Protein AF-A0A959KVU9-F1 (afdb_monomer_lite)

pLDDT: mean 91.89, std 11.24, range [30.94, 98.44]

Secondary structure (DSSP, 8-state):
-PPP----SS-HHHHHHHHHHH---GGGG-TTPPTTTHHHH-SS--HHHHHHHHH-TTS-HHHHHHHHHHHHHTT---PPP---EEEEEEEETTEEEEEEEETTS-EEEE-TTS-EEEEPPP-

Sequence (123 aa):
MPHPTFQPYRNDGLNHLYELLFCDNEKAFENDAPYPWPVVFADPPDAEALLRLANDRQQESRLRALAATKLHAIGAETPKPELLGVIVEVGMEGGLDVLAAFGDGTARYLNYSERAIVFDAPT

Radius of gyration: 15.16 Å; chains: 1; bounding box: 38×36×38 Å

Structure (mmCIF, N/CA/C/O backbone):
data_AF-A0A959KVU9-F1
#
_entry.id   AF-A0A959KVU9-F1
#
loop_
_atom_site.group_PDB
_atom_site.id
_atom_site.type_symbol
_atom_site.label_atom_id
_atom_site.label_alt_id
_atom_site.label_comp_id
_atom_site.label_asym_id
_atom_site.label_entity_id
_atom_site.label_seq_id
_atom_site.pdbx_PDB_ins_code
_atom_site.Cartn_x
_atom_site.Cartn_y
_atom_site.Cartn_z
_atom_site.occupancy
_atom_site.B_iso_or_equiv
_atom_site.auth_seq_id
_atom_site.auth_comp_id
_atom_site.auth_asym_id
_atom_site.auth_atom_id
_atom_site.pdbx_PDB_model_num
ATOM 1 N N . MET A 1 1 ? -4.514 -19.766 -7.104 1.00 30.94 1 MET A N 1
ATOM 2 C CA . MET A 1 1 ? -5.983 -19.650 -6.986 1.00 30.94 1 MET A CA 1
ATOM 3 C C . MET A 1 1 ? -6.272 -18.235 -6.527 1.00 30.94 1 MET A C 1
ATOM 5 O O . MET A 1 1 ? -5.543 -17.805 -5.641 1.00 30.94 1 MET A O 1
ATOM 9 N N . PRO A 1 2 ? -7.230 -17.500 -7.112 1.00 41.22 2 PRO A N 1
ATOM 10 C CA . PRO A 1 2 ? -7.642 -16.227 -6.532 1.00 41.22 2 PRO A CA 1
ATOM 11 C C . PRO A 1 2 ? -8.156 -16.512 -5.117 1.00 41.22 2 PRO A C 1
ATOM 13 O O . PRO A 1 2 ? -9.039 -17.354 -4.942 1.00 41.22 2 PRO A O 1
ATOM 16 N N . HIS A 1 3 ? -7.527 -15.912 -4.108 1.00 40.25 3 HIS A N 1
ATOM 17 C CA . HIS A 1 3 ? -8.042 -15.979 -2.748 1.00 40.25 3 HIS A CA 1
ATOM 18 C C . HIS A 1 3 ? -9.356 -15.184 -2.747 1.00 40.25 3 HIS A C 1
ATOM 20 O O . HIS A 1 3 ? -9.368 -14.084 -3.303 1.00 40.25 3 HIS A O 1
ATOM 26 N N . PRO A 1 4 ? -10.477 -15.724 -2.237 1.00 55.09 4 PRO A N 1
ATOM 27 C CA . PRO A 1 4 ? -11.675 -14.911 -2.067 1.00 55.09 4 PRO A CA 1
ATOM 28 C C . PRO A 1 4 ? -11.287 -13.684 -1.242 1.00 55.09 4 PRO A C 1
ATOM 30 O O . PRO A 1 4 ? -10.654 -13.833 -0.197 1.00 55.09 4 PRO A O 1
ATOM 33 N N . THR A 1 5 ? -11.600 -12.491 -1.748 1.00 67.94 5 THR A N 1
ATOM 34 C CA . THR A 1 5 ? -11.229 -11.228 -1.109 1.00 67.94 5 THR A CA 1
ATOM 35 C C . THR A 1 5 ? -11.830 -11.225 0.287 1.00 67.94 5 THR A C 1
ATOM 37 O O . THR A 1 5 ? -13.052 -11.232 0.448 1.00 67.94 5 THR A O 1
ATOM 40 N N . PHE A 1 6 ? -10.979 -11.318 1.304 1.00 84.81 6 PHE A N 1
ATOM 41 C CA . PHE A 1 6 ? -11.428 -11.288 2.682 1.00 84.81 6 PHE A CA 1
ATOM 42 C C . PHE A 1 6 ? -11.888 -9.862 2.995 1.00 84.81 6 PHE A C 1
ATOM 44 O O . PHE A 1 6 ? -11.129 -8.911 2.838 1.00 84.81 6 PHE A O 1
ATOM 51 N N . GLN A 1 7 ? -13.156 -9.713 3.376 1.00 90.88 7 GLN A N 1
ATOM 52 C CA . GLN A 1 7 ? -13.795 -8.418 3.610 1.00 90.88 7 GLN A CA 1
ATOM 53 C C . GLN A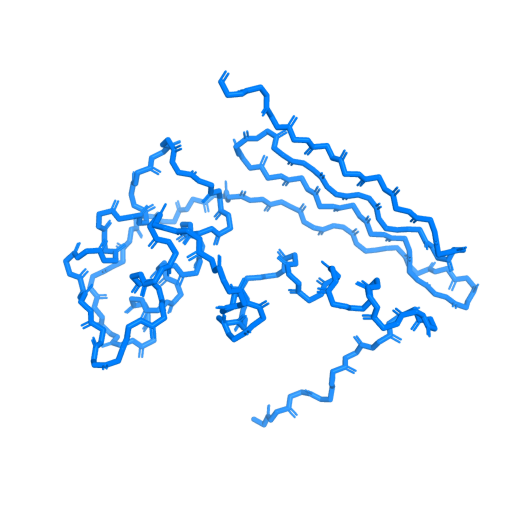 1 7 ? -14.187 -8.298 5.088 1.00 90.88 7 GLN A C 1
ATOM 55 O O . GLN A 1 7 ? -15.282 -8.724 5.466 1.00 90.88 7 GLN A O 1
ATOM 60 N N . PRO A 1 8 ? -13.292 -7.780 5.949 1.00 92.81 8 PRO A N 1
ATOM 61 C CA . PRO A 1 8 ? -13.538 -7.702 7.389 1.00 92.81 8 PRO A CA 1
ATOM 62 C C . PRO A 1 8 ? -14.522 -6.594 7.800 1.00 92.81 8 PRO A C 1
ATOM 64 O O . PRO A 1 8 ? -14.936 -6.564 8.959 1.00 92.81 8 PRO A O 1
ATOM 67 N N . TYR A 1 9 ? -14.896 -5.692 6.886 1.00 94.75 9 TYR A N 1
ATOM 68 C CA . TYR A 1 9 ? -15.791 -4.560 7.144 1.00 94.75 9 TYR A CA 1
ATOM 69 C C . TYR A 1 9 ? -17.062 -4.645 6.292 1.00 94.75 9 TYR A C 1
ATOM 71 O O . TYR A 1 9 ? -17.055 -5.225 5.208 1.00 94.75 9 TYR A O 1
ATOM 79 N N . ARG A 1 10 ? -18.163 -4.013 6.728 1.00 94.44 10 ARG A N 1
ATOM 80 C CA . ARG A 1 10 ? -19.376 -3.893 5.888 1.00 94.44 10 ARG A CA 1
ATOM 81 C C . ARG A 1 10 ? -19.253 -2.756 4.872 1.00 94.44 10 ARG A C 1
ATOM 83 O O . ARG A 1 10 ? -20.032 -2.688 3.929 1.00 94.44 10 ARG A O 1
ATOM 90 N N . ASN A 1 11 ? -18.308 -1.844 5.089 1.00 94.62 11 ASN A N 1
ATOM 91 C CA . ASN A 1 11 ? -18.035 -0.713 4.216 1.00 94.62 11 ASN A CA 1
ATOM 92 C C . ASN A 1 11 ? -17.008 -1.092 3.135 1.00 94.62 11 ASN A C 1
ATOM 94 O O . ASN A 1 11 ? -15.847 -1.360 3.447 1.00 94.62 11 ASN A O 1
ATOM 98 N N . ASP A 1 12 ? -17.413 -1.036 1.865 1.00 93.31 12 ASP A N 1
ATOM 99 C CA . ASP A 1 12 ? -16.548 -1.374 0.725 1.00 93.31 12 ASP A CA 1
ATOM 100 C C . ASP A 1 12 ? -15.304 -0.481 0.620 1.00 93.31 12 ASP A C 1
ATOM 102 O O . ASP A 1 12 ? -14.232 -0.953 0.251 1.00 93.31 12 ASP A O 1
ATOM 106 N N . GLY A 1 13 ? -15.412 0.795 0.998 1.00 92.56 13 GLY A N 1
ATOM 107 C CA . GLY A 1 13 ? -14.276 1.716 1.028 1.00 92.56 13 GLY A CA 1
ATOM 108 C C . GLY A 1 13 ? -13.229 1.329 2.075 1.00 92.56 13 GLY A C 1
ATOM 109 O O . GLY A 1 13 ? -12.034 1.425 1.807 1.00 92.56 13 GLY A O 1
ATOM 110 N N . LEU A 1 14 ? -13.650 0.834 3.243 1.00 94.62 14 LEU A N 1
ATOM 111 C CA . LEU A 1 14 ? -12.724 0.301 4.249 1.00 94.62 14 LEU A CA 1
ATOM 112 C C . LEU A 1 14 ? -12.093 -1.017 3.811 1.00 94.62 14 LEU A C 1
ATOM 114 O O . LEU A 1 14 ? -10.901 -1.204 4.031 1.00 94.62 14 LEU A O 1
ATOM 118 N N . ASN A 1 15 ? -12.853 -1.898 3.157 1.00 94.56 15 ASN A N 1
ATOM 119 C CA . ASN A 1 15 ? -12.293 -3.116 2.567 1.00 94.56 15 ASN A CA 1
ATOM 120 C C . ASN A 1 15 ? -11.265 -2.785 1.476 1.00 94.56 15 ASN A C 1
ATOM 122 O O . ASN A 1 15 ? -10.232 -3.440 1.383 1.00 94.56 15 ASN A O 1
ATOM 126 N N . HIS A 1 16 ? -11.501 -1.731 0.693 1.00 93.12 16 HIS A N 1
ATOM 127 C CA . HIS A 1 16 ? -10.521 -1.247 -0.271 1.00 93.12 16 HIS A CA 1
ATOM 128 C C . HIS A 1 16 ? -9.270 -0.677 0.414 1.00 93.12 16 HIS A C 1
ATOM 130 O O . HIS A 1 16 ? -8.158 -1.019 0.031 1.00 93.12 16 HIS A O 1
ATOM 136 N N . LEU A 1 17 ? -9.420 0.134 1.469 1.00 94.06 17 LEU A N 1
ATOM 137 C CA . LEU A 1 17 ? -8.272 0.626 2.242 1.00 94.06 17 LEU A CA 1
ATOM 138 C C . LEU A 1 17 ? -7.470 -0.505 2.892 1.00 94.06 17 LEU A C 1
ATOM 140 O O . LEU A 1 17 ? -6.251 -0.394 2.969 1.00 94.06 17 LEU A O 1
ATOM 144 N N . TYR A 1 18 ? -8.143 -1.564 3.343 1.00 95.44 18 TYR A N 1
ATOM 145 C CA . TYR A 1 18 ? -7.532 -2.774 3.885 1.00 95.44 18 TYR A CA 1
ATOM 146 C C . TYR A 1 18 ? -6.691 -3.516 2.835 1.00 95.44 18 TYR A C 1
ATOM 148 O O . TYR A 1 18 ? -5.530 -3.816 3.100 1.00 95.44 18 TYR A O 1
ATOM 156 N N . GLU A 1 19 ? -7.220 -3.719 1.625 1.00 93.56 19 GLU A N 1
ATOM 157 C CA . GLU A 1 19 ? -6.481 -4.309 0.493 1.00 93.56 19 GLU A CA 1
ATOM 158 C C . GLU A 1 19 ? -5.189 -3.529 0.181 1.00 93.56 19 GLU A C 1
ATOM 160 O O . GLU A 1 19 ? -4.121 -4.106 -0.018 1.00 93.56 19 GLU A O 1
ATOM 165 N N . LEU A 1 20 ? -5.252 -2.193 0.211 1.00 93.38 20 LEU A N 1
ATOM 166 C CA . LEU A 1 20 ? -4.103 -1.324 -0.072 1.00 93.38 20 LEU A CA 1
ATOM 167 C C . LEU A 1 20 ? -2.956 -1.440 0.948 1.00 93.38 20 LEU A C 1
ATOM 169 O O . LEU A 1 20 ? -1.892 -0.854 0.725 1.00 93.38 20 LEU A O 1
ATOM 173 N N . LEU A 1 21 ? -3.145 -2.123 2.082 1.00 95.56 21 LEU A N 1
ATOM 174 C CA . LEU A 1 21 ? -2.104 -2.256 3.104 1.00 95.56 21 LEU A CA 1
ATOM 175 C C . LEU A 1 21 ? -1.030 -3.270 2.694 1.00 95.56 21 LEU A C 1
ATOM 177 O O . LEU A 1 21 ? 0.149 -3.038 2.958 1.00 95.56 21 LEU A O 1
ATOM 181 N N . PHE A 1 22 ? -1.417 -4.363 2.031 1.00 93.75 22 PHE A N 1
ATOM 182 C CA . PHE A 1 22 ? -0.559 -5.537 1.825 1.00 93.75 22 PHE A CA 1
ATOM 183 C C . PHE A 1 22 ? 0.341 -5.454 0.595 1.00 93.75 22 PHE A C 1
ATOM 185 O O . PHE A 1 22 ? 1.356 -6.146 0.541 1.00 93.75 22 PHE A O 1
ATOM 192 N N . CYS A 1 23 ? 0.025 -4.560 -0.347 1.00 93.06 23 CYS A N 1
ATOM 193 C CA . CYS A 1 23 ? 0.851 -4.304 -1.532 1.00 93.06 23 CYS A CA 1
ATOM 194 C C . CYS A 1 23 ? 1.080 -5.553 -2.405 1.00 93.06 23 CYS A C 1
ATOM 196 O O . CYS A 1 23 ? 2.135 -5.704 -3.017 1.00 93.06 23 CYS A O 1
ATOM 198 N N . ASP A 1 24 ? 0.101 -6.449 -2.456 1.00 88.38 24 ASP A N 1
ATOM 199 C CA . ASP A 1 24 ? 0.124 -7.714 -3.197 1.00 88.38 24 ASP A CA 1
ATOM 200 C C . ASP A 1 24 ? -0.758 -7.690 -4.459 1.00 88.38 24 ASP A C 1
ATOM 202 O O . ASP A 1 24 ? -0.647 -8.568 -5.319 1.00 88.38 24 ASP A O 1
ATOM 206 N N . ASN A 1 25 ? -1.583 -6.652 -4.608 1.00 87.38 25 ASN A N 1
ATOM 207 C CA . ASN A 1 25 ? -2.450 -6.429 -5.755 1.00 87.38 25 ASN A CA 1
ATOM 208 C C . ASN A 1 25 ? -2.240 -5.030 -6.354 1.00 87.38 25 ASN A C 1
ATOM 210 O O . ASN A 1 25 ? -2.794 -4.040 -5.877 1.00 87.38 25 ASN A O 1
ATOM 214 N N . GLU A 1 26 ? -1.471 -4.941 -7.443 1.00 86.75 26 GLU A N 1
ATOM 215 C CA . GLU A 1 26 ? -1.185 -3.667 -8.122 1.00 86.75 26 GLU A CA 1
ATOM 216 C C . GLU A 1 26 ? -2.454 -2.960 -8.632 1.00 86.75 26 GLU A C 1
ATOM 218 O O . GLU A 1 26 ? -2.546 -1.736 -8.563 1.00 86.75 26 GLU A O 1
ATOM 223 N N . LYS A 1 27 ? -3.490 -3.721 -9.010 1.00 86.69 27 LYS A N 1
ATOM 224 C CA . LYS A 1 27 ? -4.757 -3.170 -9.519 1.00 86.69 27 LYS A CA 1
ATOM 225 C C . LYS A 1 27 ? -5.529 -2.368 -8.483 1.00 86.69 27 LYS A C 1
ATOM 227 O O . LYS A 1 27 ? -6.337 -1.519 -8.848 1.00 86.69 27 LYS A O 1
ATOM 232 N N . ALA A 1 28 ? -5.290 -2.616 -7.195 1.00 87.75 28 ALA A N 1
ATOM 233 C CA . ALA A 1 28 ? -5.901 -1.826 -6.135 1.00 87.75 28 ALA A CA 1
ATOM 234 C C . ALA A 1 28 ? -5.453 -0.351 -6.198 1.00 87.75 28 ALA A C 1
ATOM 236 O O . ALA A 1 28 ? -6.185 0.524 -5.749 1.00 87.75 28 ALA A O 1
ATOM 237 N N . PHE A 1 29 ? -4.297 -0.060 -6.802 1.00 89.00 29 PHE A N 1
ATOM 238 C CA . PHE A 1 29 ? -3.685 1.268 -6.818 1.00 89.00 29 PHE A CA 1
ATOM 239 C C . PHE A 1 29 ? -3.865 2.032 -8.142 1.00 89.00 29 PHE A C 1
ATOM 241 O O . PHE A 1 29 ? -3.441 3.177 -8.223 1.00 89.00 29 PHE A O 1
ATOM 248 N N . GLU A 1 30 ? -4.470 1.447 -9.179 1.00 80.06 30 GLU A N 1
ATOM 249 C CA . GLU A 1 30 ? -4.457 2.007 -10.546 1.00 80.06 30 GLU A CA 1
ATOM 250 C C . GLU A 1 30 ? -5.274 3.305 -10.731 1.00 80.06 30 GLU A C 1
ATOM 252 O O . GLU A 1 30 ? -5.034 4.046 -11.685 1.00 80.06 30 GLU A O 1
ATOM 257 N N . ASN A 1 31 ? -6.223 3.613 -9.839 1.00 77.88 31 ASN A N 1
ATOM 258 C CA . ASN A 1 31 ? -7.148 4.740 -10.019 1.00 77.88 31 ASN A CA 1
ATOM 259 C C . ASN A 1 31 ? -6.448 6.110 -9.900 1.00 77.88 31 ASN A C 1
ATOM 261 O O . ASN A 1 31 ? -6.158 6.563 -8.794 1.00 77.88 31 ASN A O 1
ATOM 265 N N . ASP A 1 32 ? -6.231 6.773 -11.045 1.00 70.75 32 ASP A N 1
ATOM 266 C CA . ASP A 1 32 ? -5.657 8.126 -11.189 1.00 70.75 32 ASP A CA 1
ATOM 267 C C . ASP A 1 32 ? -4.340 8.345 -10.418 1.00 70.75 32 ASP A C 1
ATOM 269 O O . ASP A 1 32 ? -4.029 9.449 -9.959 1.00 70.75 32 ASP A O 1
ATOM 273 N N . ALA A 1 33 ? -3.539 7.287 -10.272 1.00 85.44 33 ALA A N 1
ATOM 274 C CA . ALA A 1 33 ? -2.324 7.347 -9.478 1.00 85.44 33 ALA A CA 1
A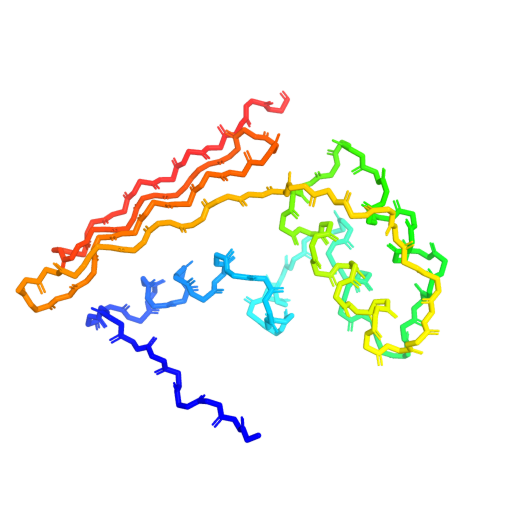TOM 275 C C . ALA A 1 33 ? -1.262 8.253 -10.135 1.00 85.44 33 ALA A C 1
ATOM 277 O O . ALA A 1 33 ? -0.924 8.072 -11.313 1.00 85.44 33 ALA A O 1
ATOM 278 N N . PRO A 1 34 ? -0.692 9.221 -9.394 1.00 91.25 34 PRO A N 1
ATOM 279 C CA . PRO A 1 34 ? 0.297 10.137 -9.943 1.00 91.25 34 PRO A CA 1
ATOM 280 C C . PRO A 1 34 ? 1.615 9.417 -10.236 1.00 91.25 34 PRO A C 1
ATOM 282 O O . PRO A 1 34 ? 1.920 8.370 -9.667 1.00 91.25 34 PRO A O 1
ATOM 285 N N . TYR A 1 35 ? 2.460 10.013 -11.077 1.00 91.00 35 TYR A N 1
ATOM 286 C CA . TYR A 1 35 ? 3.846 9.559 -11.189 1.00 91.00 35 TYR A CA 1
ATOM 287 C C . TYR A 1 35 ? 4.512 9.549 -9.796 1.00 91.00 35 TYR A C 1
ATOM 289 O O . TYR A 1 35 ? 4.349 10.527 -9.063 1.00 91.00 35 TYR A O 1
ATOM 297 N N . PRO A 1 36 ? 5.265 8.498 -9.418 1.00 94.69 36 PRO A N 1
ATOM 298 C CA . PRO A 1 36 ? 5.755 7.388 -10.256 1.00 94.69 36 PRO A CA 1
ATOM 299 C C . PRO A 1 36 ? 4.907 6.101 -10.293 1.00 94.69 36 PRO A C 1
ATOM 301 O O . PRO A 1 36 ? 5.348 5.118 -10.886 1.00 94.69 36 PRO A O 1
ATOM 304 N N . TRP A 1 37 ? 3.702 6.070 -9.722 1.00 94.50 37 TRP A N 1
ATOM 305 C CA . TRP A 1 37 ? 2.871 4.858 -9.653 1.00 94.50 37 TRP A CA 1
ATOM 306 C C . TRP A 1 37 ? 2.616 4.142 -10.993 1.00 94.50 37 TRP A C 1
ATOM 308 O O . TRP A 1 37 ? 2.712 2.918 -11.019 1.00 94.50 37 TRP A O 1
ATOM 318 N N . PRO A 1 38 ? 2.404 4.827 -12.135 1.00 95.06 38 PRO A N 1
ATOM 319 C CA . PRO A 1 38 ? 2.235 4.148 -13.422 1.00 95.06 38 PRO A CA 1
ATOM 320 C C . PRO A 1 38 ? 3.380 3.203 -13.816 1.00 95.06 38 PRO A C 1
ATOM 322 O O . PRO A 1 38 ? 3.159 2.278 -14.592 1.00 95.06 38 PRO A O 1
ATOM 325 N N . VAL A 1 39 ? 4.589 3.382 -13.268 1.00 95.19 39 VAL A N 1
ATOM 326 C CA . VAL A 1 39 ? 5.719 2.469 -13.507 1.00 95.19 39 VAL A CA 1
ATOM 327 C C . VAL A 1 39 ? 5.428 1.068 -12.968 1.00 95.19 39 VAL A C 1
ATOM 329 O O . VAL A 1 39 ? 5.756 0.086 -13.632 1.00 95.19 39 VAL A O 1
ATOM 332 N N . VAL A 1 40 ? 4.784 0.949 -11.798 1.00 95.19 40 VAL A N 1
ATOM 333 C CA . VAL A 1 40 ? 4.428 -0.365 -11.242 1.00 95.19 40 VAL A CA 1
ATOM 334 C C . VAL A 1 40 ? 3.250 -1.010 -11.963 1.00 95.19 40 VAL A C 1
ATOM 336 O O . VAL A 1 40 ? 3.108 -2.218 -11.874 1.00 95.19 40 VAL A O 1
ATOM 339 N N . PHE A 1 41 ? 2.463 -0.271 -12.748 1.00 93.00 41 PHE A N 1
ATOM 340 C CA . PHE A 1 41 ? 1.343 -0.820 -13.534 1.00 93.00 41 PHE A CA 1
ATOM 341 C C . PHE A 1 41 ? 1.709 -1.119 -14.990 1.00 93.00 41 PHE A C 1
ATOM 343 O O . PHE A 1 41 ? 0.921 -1.724 -15.709 1.00 93.00 41 PHE A O 1
ATOM 350 N N . ALA A 1 42 ? 2.900 -0.713 -15.437 1.00 92.81 42 ALA A N 1
ATOM 351 C CA . ALA A 1 42 ? 3.311 -0.851 -16.826 1.00 92.81 42 ALA A CA 1
ATOM 352 C C . ALA A 1 42 ? 3.310 -2.318 -17.295 1.00 92.81 42 ALA A C 1
ATOM 354 O O . ALA A 1 42 ? 3.827 -3.212 -16.614 1.00 92.81 42 ALA A O 1
ATOM 355 N N . ASP A 1 43 ? 2.756 -2.528 -18.489 1.00 92.19 43 ASP A N 1
ATOM 356 C CA . ASP A 1 43 ? 2.795 -3.777 -19.246 1.00 92.19 43 ASP A CA 1
ATOM 357 C C . ASP A 1 43 ? 3.165 -3.450 -20.713 1.00 92.19 43 ASP A C 1
ATOM 359 O O . ASP A 1 43 ? 2.401 -2.748 -21.386 1.00 92.19 43 ASP A O 1
ATOM 363 N N . PRO A 1 44 ? 4.344 -3.871 -21.221 1.00 94.81 44 PRO A N 1
ATOM 364 C CA . PRO A 1 44 ? 5.349 -4.686 -20.537 1.00 94.81 44 PRO A CA 1
ATOM 365 C C . PRO A 1 44 ? 6.072 -3.923 -19.407 1.00 94.81 44 PRO A C 1
ATOM 367 O O . PRO A 1 44 ? 6.239 -2.705 -19.494 1.00 94.81 44 PRO A O 1
ATOM 370 N N . PRO A 1 45 ? 6.541 -4.624 -18.358 1.00 96.06 45 PRO A N 1
ATOM 371 C CA . PRO A 1 45 ? 7.245 -3.999 -17.243 1.00 96.06 45 PRO A CA 1
ATOM 372 C C . PRO A 1 45 ? 8.644 -3.510 -17.639 1.00 96.06 45 PRO A C 1
ATOM 374 O O . PRO A 1 45 ? 9.410 -4.224 -18.289 1.00 96.06 45 PRO A O 1
ATOM 377 N N . ASP A 1 46 ? 9.009 -2.317 -17.168 1.00 97.50 46 ASP A N 1
ATOM 378 C CA . ASP A 1 46 ? 10.368 -1.774 -17.257 1.00 97.50 46 ASP A CA 1
ATOM 379 C C . ASP A 1 46 ? 11.166 -2.164 -16.003 1.00 97.50 46 ASP A C 1
ATOM 381 O O . ASP A 1 46 ? 11.049 -1.545 -14.942 1.00 97.50 46 ASP A O 1
ATOM 385 N N . ALA A 1 47 ? 11.980 -3.216 -16.119 1.00 98.19 47 ALA A N 1
ATOM 386 C CA . ALA A 1 47 ? 12.765 -3.741 -15.003 1.00 98.19 47 ALA A CA 1
ATOM 387 C C . ALA A 1 47 ? 13.766 -2.719 -14.434 1.00 98.19 47 ALA A C 1
ATOM 389 O O . ALA A 1 47 ? 14.007 -2.711 -13.227 1.00 98.19 47 ALA A O 1
ATOM 390 N N . GLU A 1 48 ? 14.333 -1.836 -15.262 1.00 98.25 48 GLU A N 1
ATOM 391 C CA . GLU A 1 48 ? 15.290 -0.836 -14.786 1.00 98.25 48 GLU A CA 1
ATOM 392 C C . GLU A 1 48 ? 14.578 0.250 -13.972 1.00 98.25 48 GLU A C 1
ATOM 394 O O . GLU A 1 48 ? 15.027 0.609 -12.879 1.00 98.25 48 GLU A O 1
ATOM 399 N N . ALA A 1 49 ? 13.439 0.744 -14.463 1.00 98.06 49 ALA A N 1
ATOM 400 C CA . ALA A 1 49 ? 12.631 1.719 -13.739 1.00 98.06 49 ALA A CA 1
ATOM 401 C C . ALA A 1 49 ? 12.091 1.148 -12.416 1.00 98.06 49 ALA A C 1
ATOM 403 O O . ALA A 1 49 ? 12.170 1.814 -11.380 1.00 98.06 49 ALA A O 1
ATOM 404 N N . LEU A 1 50 ? 11.618 -0.103 -12.421 1.00 98.25 50 LEU A N 1
ATOM 405 C CA . LEU A 1 50 ? 11.165 -0.801 -11.214 1.00 98.25 50 LEU A CA 1
ATOM 406 C C . LEU A 1 50 ? 12.296 -0.966 -10.191 1.00 98.25 50 LEU A C 1
ATOM 408 O O . LEU A 1 50 ? 12.091 -0.706 -9.005 1.00 98.25 50 LEU A O 1
ATOM 412 N N . LEU A 1 51 ? 13.500 -1.350 -10.631 1.00 98.44 51 LEU A N 1
ATOM 413 C CA . LEU A 1 51 ? 14.650 -1.514 -9.739 1.00 98.44 51 LEU A CA 1
ATOM 414 C C . LEU A 1 51 ? 15.074 -0.185 -9.109 1.00 98.44 51 LEU A C 1
ATOM 416 O O . LEU A 1 51 ? 15.409 -0.150 -7.921 1.00 98.44 51 LEU A O 1
ATOM 420 N N . ARG A 1 52 ? 15.025 0.916 -9.869 1.00 98.19 52 ARG A N 1
ATOM 421 C CA . ARG A 1 52 ? 15.270 2.263 -9.335 1.00 98.19 52 ARG A CA 1
ATOM 422 C C . ARG A 1 52 ? 14.241 2.631 -8.268 1.00 98.19 52 ARG A C 1
ATOM 424 O O . ARG A 1 52 ? 14.644 3.051 -7.188 1.00 98.19 52 ARG A O 1
ATOM 431 N N . LEU A 1 53 ? 12.948 2.419 -8.532 1.00 97.56 53 LEU A N 1
ATOM 432 C CA . LEU A 1 53 ? 11.889 2.702 -7.558 1.00 97.56 53 LEU A CA 1
ATOM 433 C C . LEU A 1 53 ? 12.036 1.871 -6.286 1.00 97.56 53 LEU A C 1
ATOM 435 O O . LEU A 1 53 ? 11.987 2.423 -5.194 1.00 97.56 53 LEU A O 1
ATOM 439 N N . ALA A 1 54 ? 12.276 0.566 -6.406 1.00 97.69 54 ALA A N 1
ATOM 440 C CA . ALA A 1 54 ? 12.381 -0.317 -5.247 1.00 97.69 54 ALA A CA 1
ATOM 441 C C . ALA A 1 54 ? 13.548 0.066 -4.304 1.00 97.69 54 ALA A C 1
ATOM 443 O O . ALA A 1 54 ? 13.443 -0.067 -3.079 1.00 97.69 54 ALA A O 1
ATOM 444 N N . ASN A 1 55 ? 14.647 0.589 -4.863 1.00 97.44 55 ASN A N 1
ATOM 445 C CA . ASN A 1 55 ? 15.828 1.023 -4.109 1.00 97.44 55 ASN A CA 1
ATOM 446 C C . ASN A 1 55 ? 15.776 2.483 -3.615 1.00 97.44 55 ASN A C 1
ATOM 448 O O . ASN A 1 55 ? 16.603 2.861 -2.781 1.00 97.44 55 ASN A O 1
ATOM 452 N N . ASP A 1 56 ? 14.842 3.307 -4.096 1.00 96.75 56 ASP A N 1
ATOM 453 C CA .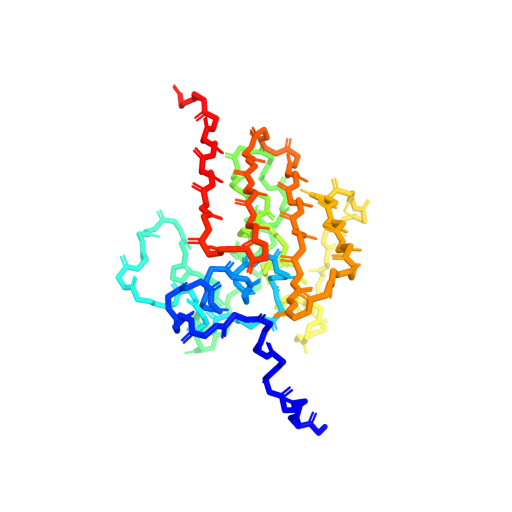 ASP A 1 56 ? 14.754 4.717 -3.712 1.00 96.75 56 ASP A CA 1
ATOM 454 C C . ASP A 1 56 ? 14.077 4.880 -2.343 1.00 96.75 56 ASP A C 1
ATOM 456 O O . ASP A 1 56 ? 12.862 4.779 -2.202 1.00 96.75 56 ASP A O 1
ATOM 460 N N . ARG A 1 57 ? 14.882 5.168 -1.314 1.00 94.19 57 ARG A N 1
ATOM 461 C CA . ARG A 1 57 ? 14.414 5.362 0.069 1.00 94.19 57 ARG A CA 1
ATOM 462 C C . ARG A 1 57 ? 13.571 6.621 0.285 1.00 94.19 57 ARG A C 1
ATOM 464 O O . ARG A 1 57 ? 13.049 6.780 1.381 1.00 94.19 57 ARG A O 1
ATOM 471 N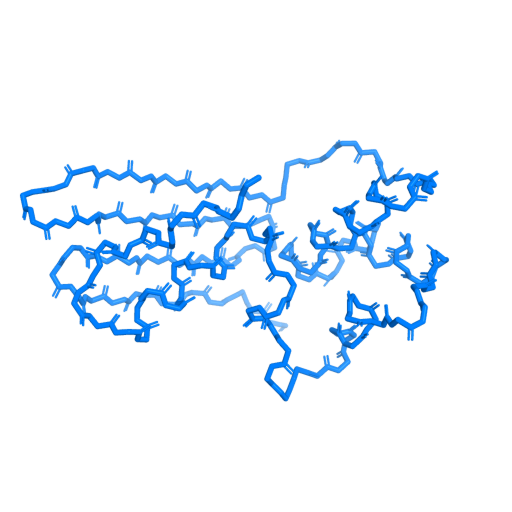 N . GLN A 1 58 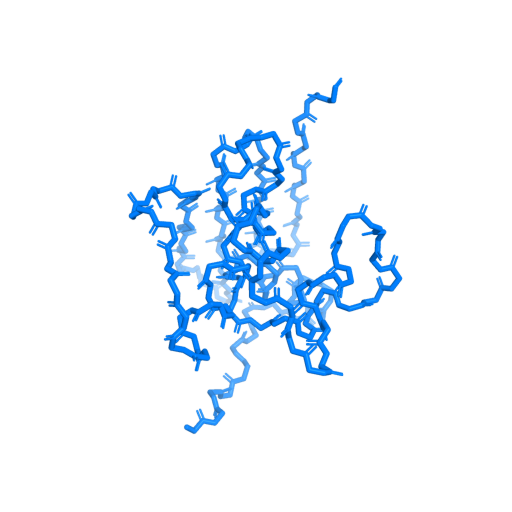? 13.492 7.523 -0.692 1.00 93.44 58 GLN A N 1
ATOM 472 C CA . GLN A 1 58 ? 12.617 8.697 -0.624 1.00 93.44 58 GLN A CA 1
ATOM 473 C C . GLN A 1 58 ? 11.203 8.399 -1.138 1.00 93.44 58 GLN A C 1
ATOM 475 O O . GLN A 1 58 ? 10.311 9.222 -0.958 1.00 93.44 58 GLN A O 1
ATOM 480 N N . GLN A 1 59 ? 10.987 7.242 -1.772 1.00 94.88 59 GLN A N 1
ATOM 481 C CA . GLN A 1 59 ? 9.661 6.821 -2.213 1.00 94.88 59 GLN A CA 1
ATOM 482 C C . GLN A 1 59 ? 8.865 6.170 -1.090 1.00 94.88 59 GLN A C 1
ATOM 484 O O . GLN A 1 59 ? 9.417 5.583 -0.155 1.00 94.88 59 GLN A O 1
ATOM 489 N N . GLU A 1 60 ? 7.547 6.197 -1.263 1.00 94.50 60 GLU A N 1
ATOM 490 C CA . GLU A 1 60 ? 6.608 5.506 -0.394 1.00 94.50 60 GLU A CA 1
ATOM 491 C C . GLU A 1 60 ? 6.925 4.005 -0.300 1.00 94.50 60 GLU A C 1
ATOM 493 O O . GLU A 1 60 ? 7.160 3.314 -1.294 1.00 94.50 60 GLU A O 1
ATOM 498 N N . SER A 1 61 ? 6.881 3.478 0.917 1.00 96.69 61 SER A N 1
ATOM 499 C CA . SER A 1 61 ? 7.186 2.087 1.251 1.00 96.69 61 SER A CA 1
ATOM 500 C C . SER A 1 61 ? 6.310 1.110 0.474 1.00 96.69 61 SER A C 1
ATOM 502 O O . SER A 1 61 ? 6.802 0.089 -0.002 1.00 96.69 61 SER A O 1
ATOM 504 N N . ARG A 1 62 ? 5.027 1.444 0.298 1.00 95.94 62 ARG A N 1
ATOM 505 C CA . ARG A 1 62 ? 4.066 0.631 -0.459 1.00 95.94 62 ARG A CA 1
ATOM 506 C C . ARG A 1 62 ? 4.421 0.549 -1.943 1.00 95.94 62 ARG A C 1
ATOM 508 O O . ARG A 1 62 ? 4.441 -0.540 -2.512 1.00 95.94 62 ARG A O 1
ATOM 515 N N . LEU A 1 63 ? 4.805 1.674 -2.550 1.00 96.00 63 LEU A N 1
ATOM 516 C CA . LEU A 1 63 ? 5.282 1.712 -3.933 1.00 96.00 63 LEU A CA 1
ATOM 517 C C . LEU A 1 63 ? 6.557 0.874 -4.109 1.00 96.00 63 LEU A C 1
ATOM 519 O O . LEU A 1 63 ? 6.667 0.092 -5.055 1.00 96.00 63 LEU A O 1
ATOM 523 N N . ARG A 1 64 ? 7.512 1.003 -3.179 1.00 97.56 64 ARG A N 1
ATOM 524 C CA . ARG A 1 64 ? 8.754 0.213 -3.181 1.00 97.56 64 ARG A CA 1
ATOM 525 C C . ARG A 1 64 ? 8.471 -1.289 -3.067 1.00 97.56 64 ARG A C 1
ATOM 527 O O . ARG A 1 64 ? 9.105 -2.079 -3.767 1.00 97.56 64 ARG A O 1
ATOM 534 N N . ALA A 1 65 ? 7.510 -1.677 -2.226 1.00 96.69 65 ALA A N 1
ATOM 535 C CA . ALA A 1 65 ? 7.086 -3.065 -2.051 1.00 96.69 65 ALA A CA 1
ATOM 536 C C . ALA A 1 65 ? 6.448 -3.644 -3.327 1.00 96.69 65 ALA A C 1
ATOM 538 O O . ALA A 1 65 ? 6.813 -4.745 -3.748 1.00 96.69 65 ALA A O 1
ATOM 539 N N . LEU A 1 66 ? 5.564 -2.890 -3.990 1.00 96.19 66 LEU A N 1
ATOM 540 C CA . LEU A 1 66 ? 4.966 -3.287 -5.271 1.00 96.19 66 LEU A CA 1
ATOM 541 C C . LEU A 1 66 ? 6.024 -3.442 -6.368 1.00 96.19 66 LEU A C 1
ATOM 543 O O . LEU A 1 66 ? 6.035 -4.448 -7.075 1.00 96.19 66 LEU A O 1
ATOM 547 N N . ALA A 1 67 ? 6.960 -2.493 -6.474 1.00 97.06 67 ALA A N 1
ATOM 548 C CA . ALA A 1 67 ? 8.045 -2.565 -7.449 1.00 97.06 67 ALA A CA 1
ATOM 549 C C . ALA A 1 67 ? 8.921 -3.814 -7.242 1.00 97.06 67 ALA A C 1
ATOM 551 O O . ALA A 1 67 ? 9.207 -4.537 -8.198 1.00 97.06 67 ALA A O 1
ATOM 552 N N . ALA A 1 68 ? 9.294 -4.115 -5.993 1.00 96.88 68 ALA A N 1
ATOM 553 C CA . ALA A 1 68 ? 10.046 -5.322 -5.652 1.00 96.88 68 ALA A CA 1
ATOM 554 C C . ALA A 1 68 ? 9.264 -6.610 -5.971 1.00 96.88 68 ALA A C 1
ATOM 556 O O . ALA A 1 68 ? 9.832 -7.555 -6.520 1.00 96.88 68 ALA A O 1
ATOM 557 N N . THR A 1 69 ? 7.960 -6.630 -5.683 1.00 94.88 69 THR A N 1
ATOM 558 C CA . THR A 1 69 ? 7.072 -7.762 -5.994 1.00 94.88 69 THR A CA 1
ATOM 559 C C . THR A 1 69 ? 6.991 -8.004 -7.500 1.00 94.88 69 THR A C 1
ATOM 561 O O . THR A 1 69 ? 7.116 -9.147 -7.948 1.00 94.88 69 THR A O 1
ATOM 564 N N . LYS A 1 70 ? 6.878 -6.938 -8.302 1.00 95.62 70 LYS A N 1
ATOM 565 C CA . LYS A 1 70 ? 6.841 -7.028 -9.768 1.00 95.62 70 LYS A CA 1
ATOM 566 C C . LYS A 1 70 ? 8.166 -7.518 -10.354 1.00 95.62 70 LYS A C 1
ATOM 568 O O . LYS A 1 70 ? 8.147 -8.401 -11.206 1.00 95.62 70 LYS A O 1
ATOM 573 N N . LEU A 1 71 ? 9.309 -7.032 -9.853 1.00 97.44 71 LEU A N 1
ATOM 574 C CA . LEU A 1 71 ? 10.643 -7.535 -10.229 1.00 97.44 71 LEU A CA 1
ATOM 575 C C . LEU A 1 71 ? 10.791 -9.031 -9.943 1.00 97.44 71 LEU A C 1
ATOM 577 O O . LEU A 1 71 ? 11.249 -9.786 -10.803 1.00 97.44 71 LEU A O 1
ATOM 581 N N . HIS A 1 72 ? 10.361 -9.464 -8.756 1.00 95.44 72 HIS A N 1
ATOM 582 C CA . HIS A 1 72 ? 10.384 -10.870 -8.373 1.00 95.44 72 HIS A CA 1
ATOM 583 C C . HIS A 1 72 ? 9.496 -11.722 -9.296 1.00 95.44 72 HIS A C 1
ATOM 585 O O . HIS A 1 72 ? 9.917 -12.788 -9.743 1.00 95.44 72 HIS A O 1
ATOM 591 N N . ALA A 1 73 ? 8.293 -11.244 -9.636 1.00 94.50 73 ALA A N 1
ATOM 592 C CA . ALA A 1 73 ? 7.356 -11.953 -10.509 1.00 94.50 73 ALA A CA 1
ATOM 593 C C . ALA A 1 73 ? 7.891 -12.172 -11.937 1.00 94.50 73 ALA A C 1
ATOM 595 O O . ALA A 1 73 ? 7.593 -13.200 -12.545 1.00 94.50 73 ALA A O 1
ATOM 596 N N . ILE A 1 74 ? 8.698 -11.242 -12.461 1.00 96.19 74 ILE A N 1
ATOM 597 C CA . ILE A 1 74 ? 9.303 -11.351 -13.800 1.00 96.19 74 ILE A CA 1
ATOM 598 C C . ILE A 1 74 ? 10.697 -12.000 -13.802 1.00 96.19 74 ILE A C 1
ATOM 600 O O . ILE A 1 74 ? 11.313 -12.113 -14.859 1.00 96.19 74 ILE A O 1
ATOM 604 N N . GLY A 1 75 ? 11.210 -12.420 -12.640 1.00 97.25 75 GLY A N 1
ATOM 605 C CA . GLY A 1 75 ? 12.535 -13.035 -12.512 1.00 97.25 75 GLY A CA 1
ATOM 606 C C . GLY A 1 75 ? 13.707 -12.078 -12.766 1.00 97.25 75 GLY A C 1
ATOM 607 O O . GLY A 1 75 ? 14.787 -12.529 -13.150 1.00 97.25 75 GLY A O 1
ATOM 608 N N . ALA A 1 76 ? 13.498 -10.771 -12.587 1.00 97.75 76 ALA A N 1
ATOM 609 C CA . ALA A 1 76 ? 14.541 -9.756 -12.709 1.00 97.75 76 ALA A CA 1
ATOM 610 C C . ALA A 1 76 ? 15.369 -9.630 -11.417 1.00 97.75 76 ALA A C 1
ATOM 612 O O . ALA A 1 76 ? 15.066 -10.238 -10.389 1.00 97.75 76 ALA A O 1
ATOM 613 N N . GLU A 1 77 ? 16.427 -8.817 -11.463 1.00 97.00 77 GLU A N 1
ATOM 614 C CA . GLU A 1 77 ? 17.169 -8.430 -10.263 1.00 97.00 77 GLU A CA 1
ATOM 615 C C . GLU A 1 77 ? 16.242 -7.719 -9.264 1.00 97.00 77 GLU A C 1
ATOM 617 O O . GLU A 1 77 ? 15.466 -6.839 -9.632 1.00 97.00 77 GLU A O 1
ATOM 622 N N . THR A 1 78 ? 16.332 -8.095 -7.989 1.00 96.19 78 THR A N 1
ATOM 623 C CA . THR A 1 78 ? 15.535 -7.517 -6.901 1.00 96.19 78 THR A CA 1
ATOM 624 C C . THR A 1 78 ? 16.418 -6.705 -5.954 1.00 96.19 78 THR A C 1
ATOM 626 O O . THR A 1 78 ? 17.597 -7.037 -5.785 1.00 96.19 78 THR A O 1
ATOM 629 N N . PRO A 1 79 ? 15.874 -5.686 -5.262 1.00 95.38 79 PRO A N 1
ATOM 630 C CA . PRO A 1 79 ? 16.602 -5.017 -4.187 1.00 95.38 79 PRO A CA 1
ATOM 631 C C . PRO A 1 79 ? 17.000 -6.008 -3.082 1.00 95.38 79 PRO A C 1
ATOM 633 O O . PRO A 1 79 ? 16.452 -7.108 -2.958 1.00 95.38 79 PRO A O 1
ATOM 636 N N . LYS A 1 80 ? 17.939 -5.596 -2.227 1.00 95.62 80 LYS A N 1
ATOM 637 C CA . LYS A 1 80 ? 18.240 -6.351 -1.004 1.00 95.62 80 LYS A CA 1
ATOM 638 C C . LYS A 1 80 ? 16.997 -6.394 -0.100 1.00 95.62 80 LYS A C 1
ATOM 640 O O . LYS A 1 80 ? 16.319 -5.373 0.001 1.00 95.62 80 LYS A O 1
ATOM 645 N N . PRO A 1 81 ? 16.731 -7.514 0.597 1.00 94.81 81 PRO A N 1
ATOM 646 C CA . PRO A 1 81 ? 15.622 -7.594 1.542 1.00 94.81 81 PRO A CA 1
ATOM 647 C C . PRO A 1 81 ? 15.680 -6.481 2.598 1.00 94.81 81 PRO A C 1
ATOM 649 O O . PRO A 1 81 ? 16.707 -6.282 3.249 1.00 94.81 81 PRO A O 1
ATOM 652 N N . GLU A 1 82 ? 14.566 -5.773 2.769 1.00 95.50 82 GLU A N 1
ATOM 653 C CA . GLU A 1 82 ? 14.384 -4.678 3.723 1.00 95.50 82 GLU A CA 1
ATOM 654 C C . GLU A 1 82 ? 12.963 -4.744 4.302 1.00 95.50 82 GLU A C 1
ATOM 656 O O . GLU A 1 82 ? 12.016 -5.087 3.596 1.00 95.50 82 GLU A O 1
ATOM 661 N N . LEU A 1 83 ? 12.807 -4.412 5.587 1.00 96.75 83 LEU A N 1
ATOM 662 C CA . LEU A 1 83 ? 11.493 -4.275 6.212 1.00 96.75 83 LEU A CA 1
ATOM 663 C C . LEU A 1 83 ? 10.895 -2.906 5.853 1.00 96.75 83 LEU A C 1
ATOM 665 O O . LEU A 1 83 ? 11.375 -1.885 6.337 1.00 96.75 83 LEU A O 1
ATOM 669 N N . LEU A 1 84 ? 9.850 -2.895 5.022 1.00 97.25 84 LEU A N 1
ATOM 670 C CA . LEU A 1 84 ? 9.185 -1.667 4.555 1.00 97.25 84 LEU A CA 1
ATOM 671 C C . LEU A 1 84 ? 7.928 -1.302 5.354 1.00 97.25 84 LEU A C 1
ATOM 673 O O . LEU A 1 84 ? 7.439 -0.181 5.262 1.00 97.25 84 LEU A O 1
ATOM 677 N N . GLY A 1 85 ? 7.403 -2.222 6.155 1.00 97.12 85 GLY A N 1
ATOM 678 C CA . GLY A 1 85 ? 6.252 -1.963 7.003 1.00 97.12 85 GLY A CA 1
ATOM 679 C C . GLY A 1 85 ? 5.873 -3.175 7.834 1.00 97.12 85 GLY A C 1
ATOM 680 O O . GLY A 1 85 ? 6.351 -4.286 7.602 1.00 97.12 85 GLY A O 1
ATOM 681 N N . VAL A 1 86 ? 5.018 -2.940 8.820 1.00 98.00 86 VAL A N 1
ATOM 682 C CA . VAL A 1 86 ? 4.421 -3.964 9.672 1.00 98.00 86 VAL A CA 1
ATOM 683 C C . VAL A 1 86 ? 2.918 -3.746 9.671 1.00 98.00 86 VAL A C 1
ATOM 685 O O . VAL A 1 86 ? 2.448 -2.628 9.878 1.00 98.00 86 VAL A O 1
ATOM 688 N N . ILE A 1 87 ? 2.178 -4.827 9.454 1.00 98.19 87 ILE A N 1
ATOM 689 C CA . ILE A 1 87 ? 0.720 -4.856 9.515 1.00 98.19 87 ILE A CA 1
ATOM 690 C C . ILE A 1 87 ? 0.352 -5.808 10.647 1.00 98.19 87 ILE A C 1
ATOM 692 O O . ILE A 1 87 ? 0.837 -6.939 10.695 1.00 98.19 87 ILE A O 1
ATOM 696 N N . VAL A 1 88 ? -0.461 -5.332 11.583 1.00 98.06 88 VAL A N 1
ATOM 697 C CA . VAL A 1 88 ? -0.962 -6.111 12.716 1.00 98.06 88 VAL A CA 1
ATOM 698 C C . VAL A 1 88 ? -2.473 -6.160 12.626 1.00 98.06 88 VAL A C 1
ATOM 700 O O . VAL A 1 88 ? -3.122 -5.116 12.607 1.00 98.06 88 VAL A O 1
ATOM 703 N N . GLU A 1 89 ? -3.017 -7.370 12.612 1.00 97.31 89 GLU A N 1
ATOM 704 C CA . GLU A 1 89 ? -4.452 -7.630 12.600 1.00 97.31 89 GLU A CA 1
ATOM 705 C C . GLU A 1 89 ? -4.868 -8.253 13.931 1.00 97.31 89 GLU A C 1
ATOM 707 O O . GLU A 1 89 ? -4.252 -9.208 14.413 1.00 97.31 89 GLU A O 1
ATOM 712 N N . VAL A 1 90 ? -5.923 -7.714 14.534 1.00 97.50 90 VAL A N 1
ATOM 713 C CA . VAL A 1 90 ? -6.499 -8.207 15.784 1.00 97.50 90 VAL A CA 1
ATOM 714 C C . VAL A 1 90 ? -7.962 -8.552 15.543 1.00 97.50 90 VAL A C 1
ATOM 716 O O . VAL A 1 90 ? -8.769 -7.700 15.170 1.00 97.50 90 VAL A O 1
ATOM 719 N N . GLY A 1 91 ? -8.295 -9.824 15.763 1.00 96.06 91 GLY A N 1
ATOM 720 C CA . GLY A 1 91 ? -9.660 -10.329 15.667 1.00 96.06 91 GLY A CA 1
ATOM 721 C C . GLY A 1 91 ? -10.550 -9.759 16.764 1.00 96.06 91 GLY A C 1
ATOM 722 O O . GLY A 1 91 ? -10.255 -9.927 17.947 1.00 96.06 91 GLY A O 1
ATOM 723 N N . MET A 1 92 ? -11.656 -9.136 16.366 1.00 95.06 92 MET A N 1
ATOM 724 C CA . MET A 1 92 ? -12.680 -8.603 17.261 1.00 95.06 92 MET A CA 1
ATOM 725 C C . MET A 1 92 ? -14.008 -9.331 17.037 1.00 95.06 92 MET A C 1
ATOM 727 O O . MET A 1 92 ? -14.193 -10.053 16.054 1.00 95.06 92 MET A O 1
ATOM 731 N N . GLU A 1 93 ? -14.971 -9.132 17.937 1.00 88.69 93 GLU A N 1
ATOM 732 C CA . GLU A 1 93 ? -16.334 -9.608 17.704 1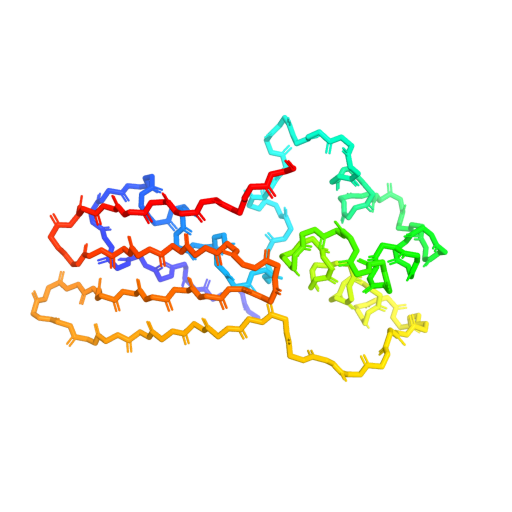.00 88.69 93 GLU A CA 1
ATOM 733 C C . GLU A 1 93 ? -16.953 -8.831 16.529 1.00 88.69 93 GLU A C 1
ATOM 735 O O . GLU A 1 93 ? -17.304 -7.659 16.651 1.00 88.69 93 GLU A O 1
ATOM 740 N N . GLY A 1 94 ? -17.048 -9.485 15.368 1.00 84.00 94 GLY A N 1
ATOM 741 C CA . GLY A 1 94 ? -17.695 -8.935 14.174 1.00 84.00 94 GLY A CA 1
ATOM 742 C C . GLY A 1 94 ? -16.806 -8.128 13.219 1.00 84.00 94 GLY A C 1
ATOM 743 O O . GLY A 1 94 ? -17.358 -7.504 12.318 1.00 84.00 94 GLY A O 1
ATOM 744 N N . GLY A 1 95 ? -15.475 -8.137 13.369 1.00 90.75 95 GLY A N 1
ATOM 745 C CA . GLY A 1 95 ? -14.564 -7.471 12.425 1.00 90.75 95 GLY A CA 1
ATOM 746 C C . GLY A 1 95 ? -13.092 -7.507 12.843 1.00 90.75 95 GLY A C 1
ATOM 747 O O . GLY A 1 95 ? -12.709 -8.278 13.725 1.00 90.75 95 GLY A O 1
ATOM 748 N N . LEU A 1 96 ? -12.271 -6.655 12.217 1.00 96.44 96 LEU A N 1
ATOM 749 C CA . LEU A 1 96 ? -10.843 -6.517 12.519 1.00 96.44 96 LEU A CA 1
ATOM 750 C C . LEU A 1 96 ? -10.464 -5.111 12.974 1.00 96.44 96 LEU A C 1
ATOM 752 O O . LEU A 1 96 ? -10.860 -4.117 12.360 1.00 96.44 96 LEU A O 1
ATOM 756 N N . ASP A 1 97 ? -9.591 -5.061 13.974 1.00 97.69 97 ASP A N 1
ATOM 757 C CA . ASP A 1 97 ? -8.712 -3.918 14.188 1.00 97.69 97 ASP A CA 1
ATOM 758 C C . ASP A 1 97 ? -7.395 -4.159 13.453 1.00 97.69 97 ASP A C 1
ATOM 760 O O . ASP A 1 97 ? -6.747 -5.187 13.651 1.00 97.69 97 ASP A O 1
ATOM 764 N N . VAL A 1 98 ? -6.997 -3.213 12.607 1.00 98.25 98 VAL A N 1
ATOM 765 C CA . VAL A 1 98 ? -5.786 -3.306 11.790 1.00 98.25 98 VAL A CA 1
ATOM 766 C C . VAL A 1 98 ? -4.943 -2.060 11.990 1.00 98.25 98 VAL A C 1
ATOM 768 O O . VAL A 1 98 ? -5.429 -0.945 11.808 1.00 98.25 98 VAL A O 1
ATOM 771 N N . LEU A 1 99 ? -3.672 -2.247 12.338 1.00 98.25 99 LEU A N 1
ATOM 772 C CA . LEU A 1 99 ? -2.660 -1.195 12.353 1.00 98.25 99 LEU A CA 1
ATOM 773 C C . LEU A 1 99 ? -1.587 -1.524 11.318 1.00 98.25 99 LEU A C 1
ATOM 775 O O . LEU A 1 99 ? -0.887 -2.524 11.450 1.00 98.25 99 LEU A O 1
ATOM 779 N N . ALA A 1 100 ? -1.429 -0.652 10.329 1.00 98.38 100 ALA A N 1
ATOM 780 C CA . ALA A 1 100 ? -0.310 -0.671 9.399 1.00 98.38 100 ALA A CA 1
ATOM 781 C C . ALA A 1 100 ? 0.611 0.516 9.687 1.00 98.38 100 ALA A C 1
ATOM 783 O O . ALA A 1 100 ? 0.155 1.660 9.725 1.00 98.38 100 ALA A O 1
ATOM 784 N N . ALA A 1 101 ? 1.898 0.241 9.878 1.00 97.94 101 ALA A N 1
ATOM 785 C CA . ALA A 1 101 ? 2.946 1.242 10.039 1.00 97.94 101 ALA A CA 1
ATOM 786 C C . ALA A 1 101 ? 4.055 0.978 9.019 1.00 97.94 101 ALA A C 1
ATOM 788 O O . ALA A 1 101 ? 4.605 -0.125 8.972 1.00 97.94 101 ALA A O 1
ATOM 789 N N . PHE A 1 102 ? 4.381 1.982 8.211 1.00 97.75 102 PHE A N 1
ATOM 790 C CA . PHE A 1 102 ? 5.341 1.878 7.118 1.00 97.75 102 PHE A CA 1
ATOM 791 C C . PHE A 1 102 ? 6.657 2.593 7.450 1.00 97.75 102 PHE A C 1
ATOM 793 O O . PHE A 1 102 ? 6.708 3.511 8.271 1.00 97.75 102 PHE A O 1
ATOM 800 N N . GLY A 1 103 ? 7.747 2.154 6.819 1.00 96.06 103 GLY A N 1
ATOM 801 C CA . GLY A 1 103 ? 9.099 2.674 7.047 1.00 96.06 103 GLY A CA 1
ATOM 802 C C . GLY A 1 103 ? 9.304 4.123 6.593 1.00 96.06 103 GLY A C 1
ATOM 803 O O . GLY A 1 103 ? 10.258 4.765 7.022 1.00 96.06 103 GLY A O 1
ATOM 804 N N . ASP A 1 104 ? 8.394 4.645 5.771 1.00 94.75 104 ASP A N 1
ATOM 805 C CA . ASP A 1 104 ? 8.325 6.053 5.357 1.00 94.75 104 ASP A CA 1
ATOM 806 C C . ASP A 1 104 ? 7.637 6.964 6.388 1.00 94.75 104 ASP A C 1
ATOM 808 O O . ASP A 1 104 ? 7.507 8.165 6.165 1.00 94.75 104 ASP A O 1
ATOM 812 N N . GLY A 1 105 ? 7.206 6.414 7.528 1.00 95.12 105 GLY A N 1
ATOM 813 C CA . GLY A 1 105 ? 6.540 7.162 8.592 1.00 95.12 105 GLY A CA 1
ATOM 814 C C . GLY A 1 105 ? 5.034 7.337 8.391 1.00 95.12 105 GLY A C 1
ATOM 815 O O . GLY A 1 105 ? 4.390 7.955 9.240 1.00 95.12 105 GLY A O 1
ATOM 816 N N . THR A 1 106 ? 4.451 6.793 7.319 1.00 96.12 106 THR A N 1
ATOM 817 C CA . THR A 1 106 ? 2.995 6.742 7.154 1.00 96.12 106 THR A CA 1
ATOM 818 C C . THR A 1 106 ? 2.394 5.604 7.982 1.00 96.12 106 THR A C 1
ATOM 820 O O . THR A 1 106 ? 3.023 4.575 8.249 1.00 96.12 106 THR A O 1
ATOM 823 N N . ALA A 1 107 ? 1.146 5.782 8.410 1.00 97.12 107 ALA A N 1
ATOM 824 C CA . ALA A 1 107 ? 0.403 4.749 9.115 1.00 97.12 107 ALA A CA 1
ATOM 825 C C . ALA A 1 107 ? -1.091 4.793 8.788 1.00 97.12 107 ALA A C 1
ATOM 827 O O . ALA A 1 107 ? -1.647 5.826 8.398 1.00 97.12 107 ALA A O 1
ATOM 828 N N . ARG A 1 108 ? -1.755 3.651 8.949 1.00 97.12 108 ARG A N 1
ATOM 829 C CA . ARG A 1 108 ? -3.205 3.495 8.811 1.00 97.12 108 ARG A CA 1
ATOM 830 C C . ARG A 1 108 ? -3.719 2.673 9.983 1.00 97.12 108 ARG A C 1
ATOM 832 O O . ARG A 1 108 ? -3.146 1.635 10.302 1.00 97.12 108 ARG A O 1
ATOM 839 N N . TYR A 1 109 ? -4.800 3.128 10.602 1.00 98.00 109 TYR A N 1
ATOM 840 C CA . TYR A 1 109 ? -5.548 2.336 11.574 1.00 98.00 109 TYR A CA 1
ATOM 841 C C . TYR A 1 109 ? -6.983 2.181 11.090 1.00 98.00 109 TYR A C 1
ATOM 843 O O . TYR A 1 109 ? -7.655 3.182 10.842 1.00 98.00 109 TYR A O 1
ATOM 851 N N . LEU A 1 110 ? -7.435 0.938 10.951 1.00 97.94 110 LEU A N 1
ATOM 852 C CA . LEU A 1 110 ? -8.798 0.575 10.578 1.00 97.94 110 LEU A CA 1
ATOM 853 C C . LEU A 1 110 ? -9.419 -0.160 11.764 1.00 97.94 110 LEU A C 1
ATOM 855 O O . LEU A 1 110 ? -8.858 -1.136 12.251 1.00 97.94 110 LEU A O 1
ATOM 859 N N . ASN A 1 111 ? -10.552 0.322 12.254 1.00 96.81 111 ASN A N 1
ATOM 860 C CA . ASN A 1 111 ? -11.210 -0.225 13.434 1.00 96.81 111 ASN A CA 1
ATOM 861 C C . ASN A 1 111 ? -12.429 -1.075 13.053 1.00 96.81 111 ASN A C 1
ATOM 863 O O . ASN A 1 111 ? -13.172 -0.712 12.138 1.00 96.81 111 ASN A O 1
ATOM 867 N N . TYR A 1 112 ? -12.697 -2.137 13.819 1.00 95.69 112 TYR A N 1
ATOM 868 C CA . TYR A 1 112 ? -13.812 -3.068 13.595 1.00 95.69 112 TYR A CA 1
ATOM 869 C C . TYR A 1 112 ? -15.193 -2.384 13.572 1.00 95.69 112 TYR A C 1
ATOM 871 O O . TYR A 1 112 ? -16.121 -2.882 12.942 1.00 95.69 112 TYR A O 1
ATOM 879 N N . SER A 1 113 ? -15.336 -1.223 14.226 1.00 94.81 113 SER A N 1
ATOM 880 C CA . SER A 1 113 ? -16.556 -0.399 14.206 1.00 94.81 113 SER A CA 1
ATOM 881 C C . SER A 1 113 ? -16.635 0.583 13.027 1.00 94.81 113 SER A C 1
ATOM 883 O O . SER A 1 113 ? -17.449 1.505 13.047 1.00 94.81 113 SER A O 1
ATOM 885 N N . GLU A 1 114 ? -15.812 0.378 11.995 1.00 94.50 114 GLU A N 1
ATOM 886 C CA . GLU A 1 114 ? -15.780 1.137 10.737 1.00 94.50 114 GLU A CA 1
ATOM 887 C C . GLU A 1 114 ? -15.303 2.588 10.871 1.00 94.50 114 GLU A C 1
ATOM 889 O O . GLU A 1 114 ? -15.741 3.494 10.160 1.00 94.50 114 GLU A O 1
ATOM 894 N N . ARG A 1 115 ? -14.354 2.815 11.781 1.00 95.62 115 ARG A N 1
ATOM 895 C CA . ARG A 1 115 ? -13.609 4.077 11.881 1.00 95.62 115 ARG A CA 1
ATOM 896 C C . ARG A 1 115 ? -12.217 3.893 11.296 1.00 95.62 115 ARG A C 1
ATOM 898 O O . ARG A 1 115 ? -11.633 2.823 11.440 1.00 95.62 115 ARG A O 1
ATOM 905 N N . ALA A 1 116 ? -11.673 4.944 10.693 1.00 96.62 116 ALA A N 1
ATOM 906 C CA . ALA A 1 116 ? -10.320 4.930 10.156 1.00 96.62 116 ALA A CA 1
ATOM 907 C C . ALA A 1 116 ? -9.529 6.161 10.595 1.00 96.62 116 ALA A C 1
ATOM 909 O O . ALA A 1 116 ? -10.073 7.262 10.700 1.00 96.62 116 ALA A O 1
ATOM 910 N N . ILE A 1 117 ? -8.234 5.961 10.823 1.00 96.94 117 ILE A N 1
ATOM 911 C CA . ILE A 1 117 ? -7.244 7.023 10.979 1.00 96.94 117 ILE A CA 1
ATOM 912 C C . ILE A 1 117 ? -6.221 6.862 9.863 1.00 96.94 117 ILE A C 1
ATOM 914 O O . ILE A 1 117 ? -5.658 5.785 9.656 1.00 96.94 117 ILE A O 1
ATOM 918 N N . VAL A 1 118 ? -5.977 7.967 9.170 1.00 95.56 118 VAL A N 1
ATOM 919 C CA . VAL A 1 118 ? -4.936 8.106 8.160 1.00 95.56 118 VAL A CA 1
ATOM 920 C C . VAL A 1 118 ? -3.876 9.038 8.727 1.00 95.56 118 VAL A C 1
ATOM 922 O O . VAL A 1 118 ? -4.182 10.171 9.095 1.00 95.56 118 VAL A O 1
ATOM 925 N N . PHE A 1 119 ? -2.649 8.537 8.840 1.00 94.50 119 PHE A N 1
ATOM 926 C CA . PHE A 1 119 ? -1.489 9.319 9.239 1.00 94.50 119 PHE A CA 1
ATOM 927 C C . PHE A 1 119 ? -0.506 9.371 8.073 1.00 94.50 119 PHE A C 1
ATOM 929 O O . PHE A 1 119 ? 0.032 8.339 7.667 1.00 94.50 119 PHE A O 1
ATOM 936 N N . ASP A 1 120 ? -0.281 10.566 7.543 1.00 90.88 120 ASP A N 1
ATOM 937 C CA . ASP A 1 120 ? 0.704 10.800 6.493 1.00 90.88 120 ASP A CA 1
ATOM 938 C C . ASP A 1 120 ? 1.944 11.464 7.089 1.00 90.88 120 ASP A C 1
ATOM 940 O O . ASP A 1 120 ? 1.855 12.274 8.017 1.00 90.88 120 ASP A O 1
ATOM 944 N N . ALA A 1 121 ? 3.113 11.084 6.576 1.00 81.12 121 ALA A N 1
ATOM 945 C CA . ALA A 1 121 ? 4.363 11.705 6.976 1.00 81.12 121 ALA A CA 1
ATOM 946 C C . ALA A 1 121 ? 4.443 13.132 6.398 1.00 81.12 121 ALA A C 1
ATOM 948 O O . ALA A 1 121 ? 3.963 13.366 5.285 1.00 81.12 121 ALA A O 1
ATOM 949 N N . PRO A 1 122 ? 5.042 14.096 7.119 1.00 68.50 122 PRO A N 1
ATOM 950 C CA . PRO A 1 122 ? 5.338 15.405 6.550 1.00 68.50 122 PRO A CA 1
ATOM 951 C C . PRO A 1 122 ? 6.219 15.246 5.304 1.00 68.50 122 PRO A C 1
ATOM 953 O O . PRO A 1 122 ? 7.267 14.605 5.382 1.00 68.50 122 PRO A O 1
ATOM 956 N N . THR A 1 123 ? 5.785 15.825 4.183 1.00 58.91 123 THR A N 1
ATOM 957 C CA . THR A 1 123 ? 6.596 16.007 2.964 1.00 58.91 123 THR A CA 1
ATOM 958 C C . THR A 1 123 ? 7.656 17.078 3.143 1.00 58.91 123 THR A C 1
ATOM 960 O O . THR A 1 123 ? 7.302 18.133 3.723 1.00 58.91 123 THR A O 1
#

Foldseek 3Di:
DPDPQDQQAPDVVLSLVVVLQPLQDLVSQPPVHDPPSVQLVDVVHDLVSLQCQLPDPQDQLSSNSSSQNSCVVVVHDHDDDDQFWDWDWDDDVRGIWIWIAGPQGWIKTADSVGDIDTGDDDD